Protein AF-A0A6M0AH00-F1 (afdb_monomer)

Secondary structure (DSSP, 8-state):
-----------EEEEEE-SSSSSEEEEEE-TTS-TTGGGEEEEEEEEETTEEEEEEEETTEEEEEEEEE-

Structure (mmCIF, N/CA/C/O backbone):
data_AF-A0A6M0AH00-F1
#
_entry.id   AF-A0A6M0AH00-F1
#
loop_
_atom_site.group_PDB
_atom_site.id
_atom_site.type_symbol
_atom_site.label_atom_id
_atom_site.label_alt_id
_atom_site.label_comp_id
_atom_site.label_asym_id
_atom_site.label_entity_id
_atom_site.label_seq_id
_atom_site.pdbx_PDB_ins_code
_atom_site.Cartn_x
_atom_site.Cartn_y
_atom_site.Cartn_z
_atom_site.occupancy
_atom_site.B_iso_or_equiv
_atom_site.auth_seq_id
_atom_site.auth_comp_id
_atom_site.auth_asym_id
_atom_site.auth_atom_id
_atom_site.pdbx_PDB_model_num
ATOM 1 N N . PHE A 1 1 ? 10.191 -12.141 28.399 1.00 35.91 1 PHE A N 1
ATOM 2 C CA . PHE A 1 1 ? 10.586 -11.487 27.139 1.00 35.91 1 PHE A CA 1
ATOM 3 C C . PHE A 1 1 ? 9.360 -11.402 26.240 1.00 35.91 1 PHE A C 1
ATOM 5 O O . PHE A 1 1 ? 9.038 -12.374 25.574 1.00 35.91 1 PHE A O 1
ATOM 12 N N . SER A 1 2 ? 8.606 -10.301 26.311 1.00 40.19 2 SER A N 1
ATOM 13 C CA . SER A 1 2 ? 7.493 -10.052 25.384 1.00 40.19 2 SER A CA 1
ATOM 14 C C . SER A 1 2 ? 8.072 -9.322 24.174 1.00 40.19 2 SER A C 1
A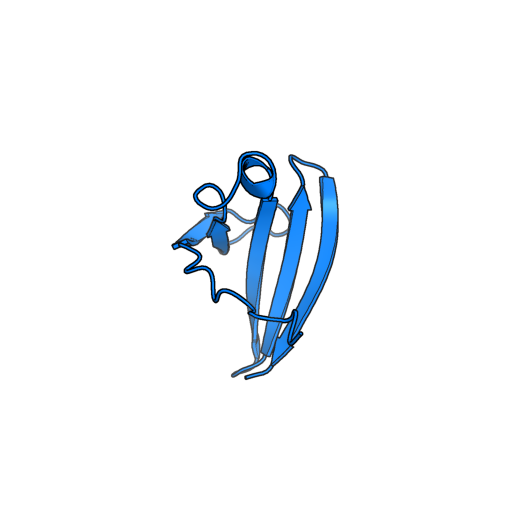TOM 16 O O . SER A 1 2 ? 8.564 -8.207 24.323 1.00 40.19 2 SER A O 1
ATOM 18 N N . LEU A 1 3 ? 8.132 -9.992 23.022 1.00 44.06 3 LEU A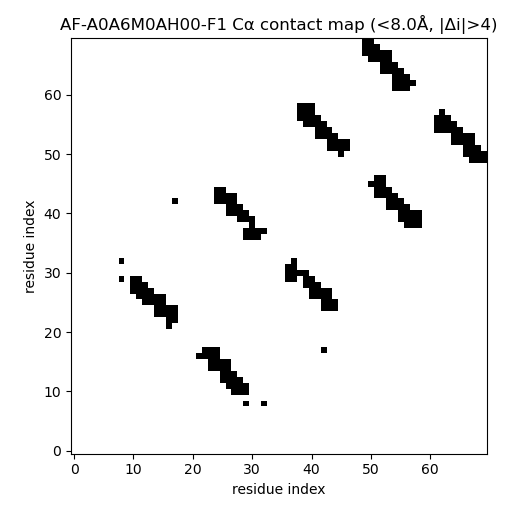 N 1
ATOM 19 C CA . LEU A 1 3 ? 8.828 -9.533 21.809 1.00 44.06 3 LEU A CA 1
ATOM 20 C C . LEU A 1 3 ? 7.881 -8.992 20.725 1.00 44.06 3 LEU A C 1
ATOM 22 O O . LEU A 1 3 ? 8.272 -8.894 19.569 1.00 44.06 3 LEU A O 1
ATOM 26 N N . PHE A 1 4 ? 6.656 -8.601 21.076 1.00 47.97 4 PHE A N 1
ATOM 27 C CA . PHE A 1 4 ? 5.706 -8.039 20.110 1.00 47.97 4 PHE A CA 1
ATOM 28 C C . PHE A 1 4 ? 5.208 -6.665 20.554 1.00 47.97 4 PHE A C 1
ATOM 30 O O . PHE A 1 4 ? 4.025 -6.456 20.803 1.00 47.97 4 PHE A O 1
ATOM 37 N N . SER A 1 5 ? 6.128 -5.704 20.634 1.00 40.88 5 SER A N 1
ATOM 38 C CA . SER A 1 5 ? 5.754 -4.294 20.533 1.00 40.88 5 SER A CA 1
ATOM 39 C C . SER A 1 5 ? 5.507 -3.994 19.058 1.00 40.88 5 SER A C 1
ATOM 41 O O . SER A 1 5 ? 6.442 -3.671 18.328 1.00 40.88 5 SER A O 1
ATOM 43 N N . ILE A 1 6 ? 4.259 -4.125 18.600 1.00 43.84 6 ILE A N 1
ATOM 44 C CA . ILE A 1 6 ? 3.848 -3.540 17.321 1.00 43.84 6 ILE A CA 1
ATOM 45 C C . ILE A 1 6 ? 3.911 -2.028 17.535 1.00 43.84 6 ILE A C 1
ATOM 47 O O . ILE A 1 6 ? 3.000 -1.423 18.098 1.00 43.84 6 ILE A O 1
ATOM 51 N N . GLN A 1 7 ? 5.036 -1.415 17.168 1.00 43.19 7 GLN A N 1
ATOM 52 C CA . GLN A 1 7 ? 5.106 0.032 17.044 1.00 43.19 7 GLN A CA 1
ATOM 53 C C . GLN A 1 7 ? 4.056 0.405 15.994 1.00 43.19 7 GLN A C 1
ATOM 55 O O . GLN A 1 7 ? 4.210 0.068 14.824 1.00 43.19 7 GLN A O 1
ATOM 60 N N . MET A 1 8 ? 2.954 1.031 16.416 1.00 45.28 8 MET A N 1
ATOM 61 C CA . MET A 1 8 ? 1.987 1.611 15.488 1.00 45.28 8 MET A CA 1
ATOM 62 C C . MET A 1 8 ? 2.680 2.778 14.796 1.00 45.28 8 MET A C 1
ATOM 64 O O . MET A 1 8 ? 2.739 3.899 15.306 1.00 45.28 8 MET A O 1
ATOM 68 N N . ILE A 1 9 ? 3.300 2.476 13.662 1.00 52.53 9 ILE A N 1
ATOM 69 C CA . ILE A 1 9 ? 3.954 3.461 12.822 1.00 52.53 9 ILE A CA 1
ATOM 70 C C . ILE A 1 9 ? 2.843 4.328 12.239 1.00 52.53 9 ILE A C 1
ATOM 72 O O . ILE A 1 9 ? 1.968 3.832 11.531 1.00 52.53 9 ILE A O 1
ATOM 76 N N . LYS A 1 10 ? 2.867 5.628 12.552 1.00 51.69 10 LYS A N 1
ATOM 77 C CA . LYS A 1 10 ? 2.025 6.610 11.866 1.00 51.69 10 LYS A CA 1
ATOM 78 C C . LYS A 1 10 ? 2.464 6.665 10.407 1.00 51.69 10 LYS A C 1
ATOM 80 O O . LYS A 1 10 ? 3.411 7.377 10.078 1.00 51.69 10 LYS A O 1
ATOM 85 N N . ALA A 1 11 ? 1.785 5.905 9.558 1.00 58.34 11 ALA A N 1
ATOM 86 C CA . ALA A 1 11 ? 1.857 6.098 8.124 1.00 58.34 11 ALA A CA 1
ATOM 87 C C . ALA A 1 11 ? 1.331 7.497 7.798 1.00 58.34 11 ALA A C 1
ATOM 89 O O . ALA A 1 11 ? 0.332 7.949 8.372 1.00 58.34 11 ALA A O 1
ATOM 90 N N . LYS A 1 12 ? 2.012 8.200 6.893 1.00 59.81 12 LYS A N 1
ATOM 91 C CA . LYS A 1 12 ? 1.402 9.367 6.266 1.00 59.81 12 LYS A CA 1
ATOM 92 C C . LYS A 1 12 ? 0.362 8.831 5.290 1.00 59.81 12 LYS A C 1
ATOM 94 O O . LYS A 1 12 ? 0.704 8.033 4.426 1.00 59.81 12 LYS A O 1
ATOM 99 N N . VAL A 1 13 ? -0.886 9.218 5.512 1.00 66.12 13 VAL A N 1
ATOM 100 C CA . VAL A 1 13 ? -2.043 8.826 4.710 1.00 66.12 13 VAL A CA 1
ATOM 101 C C . VAL A 1 13 ? -2.275 9.965 3.729 1.00 66.12 13 VAL A C 1
ATOM 103 O O . VAL A 1 13 ? -2.885 10.966 4.098 1.00 66.12 13 VAL A O 1
ATOM 106 N N . ASP A 1 14 ? -1.732 9.848 2.522 1.00 66.25 14 ASP A N 1
ATOM 107 C CA . ASP A 1 14 ? -1.932 10.853 1.475 1.00 66.25 14 ASP A CA 1
ATOM 108 C C . ASP A 1 14 ? -2.768 10.261 0.329 1.00 66.25 14 ASP A C 1
ATOM 110 O O . ASP A 1 14 ? -2.573 9.095 -0.035 1.00 66.25 14 ASP A O 1
ATOM 114 N N . PRO A 1 15 ? -3.691 11.038 -0.268 1.00 70.62 15 PRO A N 1
ATOM 115 C CA . PRO A 1 15 ? -4.290 10.663 -1.539 1.00 70.62 15 PRO A CA 1
ATOM 116 C C . PRO A 1 15 ? -3.204 10.701 -2.621 1.00 70.62 15 PRO A C 1
ATOM 118 O O . PRO A 1 15 ? -2.490 11.694 -2.774 1.00 70.62 15 PRO A O 1
ATOM 121 N N . GLY A 1 16 ? -3.059 9.606 -3.360 1.00 74.25 16 GLY A N 1
ATOM 122 C CA . GLY A 1 16 ? -2.109 9.489 -4.458 1.00 74.25 16 GLY A CA 1
ATOM 123 C C . GLY A 1 16 ? -2.691 8.705 -5.624 1.00 74.25 16 GLY A C 1
ATOM 124 O O . GLY A 1 16 ? -3.687 7.999 -5.492 1.00 74.25 16 GLY A O 1
ATOM 125 N N . GLU A 1 17 ? -2.066 8.825 -6.789 1.00 78.44 17 GLU A N 1
ATOM 126 C CA . GLU A 1 17 ? -2.439 8.032 -7.959 1.00 78.44 17 GLU A CA 1
ATOM 127 C C . GLU A 1 17 ? -2.059 6.563 -7.733 1.00 78.44 17 GLU A C 1
ATOM 129 O O . GLU A 1 17 ? -0.903 6.266 -7.414 1.00 78.44 17 GLU A O 1
ATOM 134 N N . SER A 1 18 ? -3.026 5.650 -7.865 1.00 77.44 18 SER A N 1
ATOM 135 C CA . SER A 1 18 ? -2.787 4.212 -7.714 1.00 77.44 18 SER A CA 1
ATOM 136 C C . SER A 1 18 ? -1.962 3.661 -8.870 1.00 77.44 18 SER A C 1
ATOM 138 O O . SER A 1 18 ? -2.192 3.977 -10.034 1.00 77.44 18 SER A O 1
ATOM 140 N N . TRP A 1 19 ? -1.033 2.761 -8.557 1.00 76.56 19 TRP A N 1
ATOM 141 C CA . TRP A 1 19 ? -0.276 2.034 -9.576 1.00 76.56 19 TRP A CA 1
ATOM 142 C C . TRP A 1 19 ? -1.043 0.861 -10.194 1.00 76.56 19 TRP A C 1
ATOM 144 O O . TRP A 1 19 ? -0.664 0.371 -11.255 1.00 76.56 19 TRP A O 1
ATOM 154 N N . PHE A 1 20 ? -2.105 0.381 -9.542 1.00 75.50 20 PHE A N 1
ATOM 155 C CA . PHE A 1 20 ? -2.873 -0.784 -10.002 1.00 75.50 20 PHE A CA 1
ATOM 156 C C . PHE A 1 20 ? -4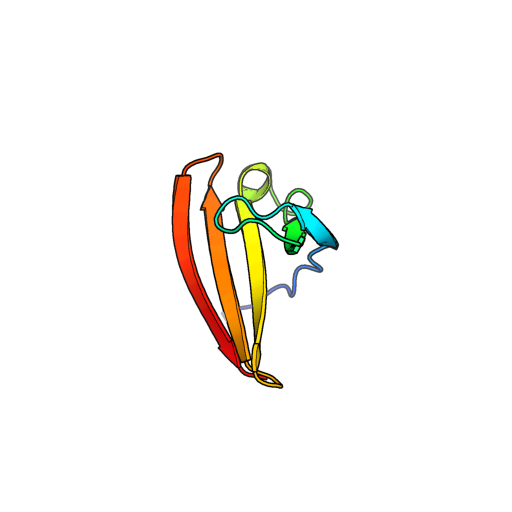.185 -0.423 -10.690 1.00 75.50 20 PHE A C 1
ATOM 158 O O . PHE A 1 20 ? -4.640 -1.154 -11.568 1.00 75.50 20 PHE A O 1
ATOM 165 N N . THR A 1 21 ? -4.807 0.686 -10.298 1.00 69.06 21 THR A N 1
ATOM 166 C CA . THR A 1 21 ? -6.094 1.116 -10.854 1.00 69.06 21 THR A CA 1
ATOM 167 C C . THR A 1 21 ? -5.998 2.555 -11.335 1.00 69.06 21 THR A C 1
ATOM 169 O O . THR A 1 21 ? -5.300 3.355 -10.728 1.00 69.06 21 THR A O 1
ATOM 172 N N . GLN A 1 22 ? -6.720 2.921 -12.397 1.00 66.12 22 GLN A N 1
ATOM 173 C CA . GLN A 1 22 ? -6.915 4.339 -12.707 1.00 66.12 22 GLN A CA 1
ATOM 174 C C . GLN A 1 22 ? -7.813 4.945 -11.622 1.00 66.12 22 GLN A C 1
ATOM 176 O O . GLN A 1 22 ? -9.004 4.641 -11.557 1.00 66.12 22 GLN A O 1
ATOM 181 N N . GLY A 1 23 ? -7.228 5.742 -10.729 1.00 68.44 23 GLY A N 1
ATOM 182 C CA . GLY A 1 23 ? -7.951 6.446 -9.674 1.00 68.44 23 GLY A CA 1
ATOM 183 C C . GLY A 1 23 ? -7.102 6.727 -8.438 1.00 68.44 23 GLY A C 1
ATOM 184 O O . GLY A 1 23 ? -5.993 6.213 -8.286 1.00 68.44 23 GLY A O 1
ATOM 185 N N . GLU A 1 24 ? -7.651 7.539 -7.537 1.00 72.62 24 GLU A N 1
ATOM 186 C CA . GLU A 1 24 ? -7.014 7.838 -6.257 1.00 72.62 24 GLU A CA 1
ATOM 187 C C . GLU A 1 24 ? -6.982 6.584 -5.368 1.00 72.62 24 GLU A C 1
ATOM 189 O O . GLU A 1 24 ? -7.954 5.824 -5.261 1.00 72.62 24 GLU A O 1
ATOM 194 N N . ALA A 1 25 ? -5.836 6.340 -4.746 1.00 75.38 25 ALA A N 1
ATOM 195 C CA . ALA A 1 25 ? -5.670 5.392 -3.661 1.00 75.38 25 ALA A CA 1
ATOM 196 C C . ALA A 1 25 ? -5.037 6.100 -2.474 1.00 75.38 25 ALA A C 1
ATOM 198 O O . ALA A 1 25 ? -4.286 7.069 -2.607 1.00 75.38 25 ALA A O 1
ATOM 199 N N . THR A 1 26 ? -5.345 5.590 -1.294 1.00 79.06 26 THR A N 1
ATOM 200 C CA . THR A 1 26 ? -4.698 6.039 -0.079 1.00 79.06 26 THR A CA 1
ATOM 201 C C . THR A 1 26 ? -3.331 5.383 -0.005 1.00 79.06 26 THR A C 1
ATOM 203 O O . THR A 1 26 ? -3.233 4.160 0.103 1.00 79.06 26 THR A O 1
ATOM 206 N N . ILE A 1 27 ? -2.282 6.195 -0.089 1.00 78.25 27 ILE A N 1
ATOM 207 C CA . ILE A 1 27 ? -0.905 5.724 -0.017 1.00 78.25 27 ILE A CA 1
ATOM 208 C C . ILE A 1 27 ? -0.437 5.821 1.426 1.00 78.25 27 ILE A C 1
ATOM 210 O O . ILE A 1 27 ? -0.548 6.878 2.049 1.00 78.25 27 ILE A O 1
ATOM 214 N N . LEU A 1 28 ? 0.084 4.714 1.945 1.00 75.19 28 LEU A N 1
ATOM 215 C CA . LEU A 1 28 ? 0.741 4.655 3.241 1.00 75.19 28 LEU A CA 1
ATOM 216 C C . LEU A 1 28 ? 2.250 4.725 3.004 1.00 75.19 28 LEU A C 1
ATOM 218 O O . LEU A 1 28 ? 2.863 3.777 2.510 1.00 75.19 28 LEU A O 1
ATOM 222 N N . ASP A 1 29 ? 2.845 5.870 3.333 1.00 68.31 29 ASP A N 1
ATOM 223 C CA . ASP A 1 29 ? 4.291 6.070 3.225 1.00 68.31 29 ASP A CA 1
ATOM 224 C C . ASP A 1 29 ? 4.990 5.740 4.559 1.00 68.31 29 ASP A C 1
ATOM 226 O O . ASP A 1 29 ? 4.809 6.433 5.570 1.00 68.31 29 ASP A O 1
ATOM 230 N N . TYR A 1 30 ? 5.806 4.680 4.541 1.00 64.75 30 TYR A N 1
ATOM 231 C CA . TYR A 1 30 ? 6.622 4.197 5.664 1.00 64.75 30 TYR A CA 1
ATOM 232 C C . TYR A 1 30 ? 8.098 4.629 5.579 1.00 64.75 30 TYR A C 1
ATOM 234 O O . TYR A 1 30 ? 8.939 4.170 6.365 1.00 64.75 30 TYR A O 1
ATOM 242 N N . SER A 1 31 ? 8.440 5.544 4.668 1.00 56.03 31 SER A N 1
ATOM 243 C CA . SER A 1 31 ? 9.816 5.976 4.382 1.00 56.03 31 SER A CA 1
ATOM 244 C C . SER A 1 31 ? 10.587 6.506 5.593 1.00 56.03 31 SER A C 1
ATOM 246 O O . SER A 1 31 ? 11.818 6.453 5.620 1.00 56.03 31 SER A O 1
ATOM 248 N N . LYS A 1 32 ? 9.887 6.975 6.633 1.00 54.72 32 LYS A N 1
ATOM 249 C CA . LYS A 1 32 ? 10.498 7.533 7.849 1.00 54.72 32 LYS A CA 1
ATOM 250 C C . LYS A 1 32 ? 10.977 6.499 8.871 1.00 54.72 32 LYS A C 1
ATOM 252 O O . LYS A 1 32 ? 11.639 6.892 9.827 1.00 54.72 32 LYS A O 1
ATOM 257 N N . THR A 1 33 ? 10.658 5.213 8.710 1.00 51.75 33 THR A N 1
ATOM 258 C CA . THR A 1 33 ? 10.846 4.226 9.794 1.00 51.75 33 THR A CA 1
ATOM 259 C C . THR A 1 33 ? 12.048 3.295 9.683 1.00 51.75 33 THR A C 1
ATOM 261 O O . THR A 1 33 ? 12.440 2.721 10.694 1.00 51.75 33 THR A O 1
ATOM 264 N N . SER A 1 34 ? 12.688 3.159 8.520 1.00 48.16 34 SER A N 1
ATOM 265 C CA . SER A 1 34 ? 13.942 2.402 8.381 1.00 48.16 34 SER A CA 1
ATOM 266 C C . SER A 1 34 ? 14.534 2.591 6.984 1.00 48.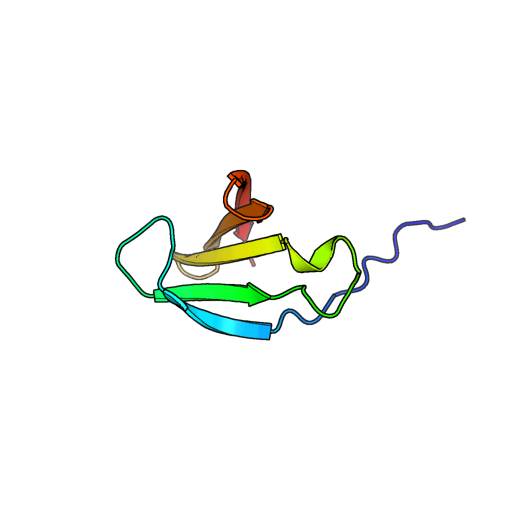16 34 SER A C 1
ATOM 268 O O . SER A 1 34 ? 13.788 2.756 6.022 1.00 48.16 34 SER A O 1
ATOM 270 N N . PHE A 1 35 ? 15.857 2.471 6.842 1.00 51.94 35 PHE A N 1
ATOM 271 C CA . PHE A 1 35 ? 16.546 2.384 5.543 1.00 51.94 35 PHE A CA 1
ATOM 272 C C . PHE A 1 35 ? 15.969 1.265 4.647 1.00 51.94 35 PHE A C 1
ATOM 274 O O . PHE A 1 35 ? 15.991 1.364 3.426 1.00 51.94 35 PHE A O 1
ATOM 281 N N . VAL A 1 36 ? 15.381 0.230 5.260 1.00 53.81 36 VAL A N 1
ATOM 282 C CA . VAL A 1 36 ? 14.677 -0.871 4.580 1.00 53.81 36 VAL A CA 1
ATOM 283 C C . VAL A 1 36 ? 13.248 -0.486 4.155 1.00 53.81 36 VAL A C 1
ATOM 285 O O . VAL A 1 36 ? 12.761 -0.957 3.134 1.00 53.81 36 VAL A O 1
ATOM 288 N N . ALA A 1 37 ? 12.584 0.406 4.898 1.00 56.94 37 ALA A N 1
ATOM 289 C CA . ALA A 1 37 ? 11.196 0.819 4.665 1.00 56.94 37 ALA A CA 1
ATOM 290 C C . ALA A 1 37 ? 11.047 1.944 3.624 1.00 56.94 37 ALA A C 1
ATOM 292 O O . ALA A 1 37 ? 9.938 2.220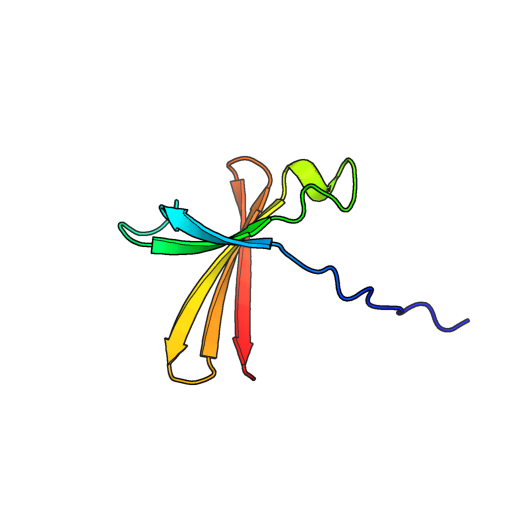 3.184 1.00 56.94 37 ALA A O 1
ATOM 293 N N . GLN A 1 38 ? 12.147 2.566 3.179 1.00 61.34 38 GLN A N 1
ATOM 294 C CA . GLN A 1 38 ? 12.124 3.593 2.124 1.00 61.34 38 GLN A CA 1
ATOM 295 C C . GLN A 1 38 ? 11.538 3.107 0.795 1.00 61.34 38 GLN A C 1
ATOM 297 O O . GLN A 1 38 ? 11.126 3.924 -0.021 1.00 61.34 38 GLN A O 1
ATOM 302 N N . LYS A 1 39 ? 11.521 1.790 0.566 1.00 67.12 39 LYS A N 1
ATOM 303 C CA . LYS A 1 39 ? 11.025 1.186 -0.672 1.00 67.12 39 LYS A CA 1
ATOM 304 C C . LYS A 1 39 ? 9.636 0.573 -0.545 1.00 67.12 39 LYS A C 1
ATOM 306 O O . LYS A 1 39 ? 9.154 0.032 -1.533 1.00 67.12 39 LYS A O 1
ATOM 311 N N . ILE A 1 40 ? 9.021 0.612 0.638 1.00 75.44 40 ILE A N 1
ATOM 312 C CA . ILE A 1 40 ? 7.702 0.020 0.849 1.00 75.44 40 ILE A CA 1
ATOM 313 C C . ILE A 1 40 ? 6.644 1.093 0.615 1.00 75.44 40 ILE A C 1
ATOM 315 O O . ILE A 1 40 ? 6.610 2.106 1.315 1.00 75.44 40 ILE A O 1
ATOM 319 N N . ARG A 1 41 ? 5.799 0.856 -0.386 1.00 82.62 41 ARG A N 1
ATOM 320 C CA . ARG A 1 41 ? 4.628 1.667 -0.710 1.00 82.62 41 ARG A CA 1
ATOM 321 C C . ARG A 1 41 ? 3.409 0.775 -0.589 1.00 82.62 41 ARG A C 1
ATOM 323 O O . ARG A 1 41 ? 3.249 -0.138 -1.399 1.00 82.62 41 ARG A O 1
ATOM 330 N N . ASP A 1 42 ? 2.537 1.084 0.358 1.00 85.00 42 ASP A N 1
ATOM 331 C CA . ASP A 1 42 ? 1.257 0.393 0.446 1.00 85.00 42 ASP A CA 1
ATOM 332 C C . ASP A 1 42 ? 0.164 1.287 -0.127 1.00 85.00 42 ASP A C 1
ATOM 334 O O . ASP A 1 42 ? 0.119 2.491 0.128 1.00 85.00 42 ASP A O 1
ATOM 338 N N . GLU A 1 43 ? -0.722 0.692 -0.914 1.00 87.44 43 GLU A N 1
ATOM 339 C CA . GLU A 1 43 ? -1.930 1.340 -1.410 1.00 87.44 43 GLU A CA 1
ATOM 340 C C . GLU A 1 43 ? -3.128 0.638 -0.789 1.00 87.44 43 GLU A C 1
ATOM 342 O O . GLU A 1 43 ? -3.237 -0.585 -0.895 1.00 87.44 43 GLU A O 1
ATOM 347 N N . ILE A 1 44 ? -4.028 1.395 -0.166 1.00 87.00 44 ILE A N 1
ATOM 348 C CA . ILE A 1 44 ? -5.282 0.874 0.378 1.00 87.00 44 ILE A CA 1
ATOM 349 C C . ILE A 1 44 ? -6.483 1.608 -0.215 1.00 87.00 44 ILE A C 1
ATOM 351 O O . ILE A 1 44 ? -6.410 2.785 -0.582 1.00 87.00 44 ILE A O 1
ATOM 355 N N . ARG A 1 45 ? -7.611 0.904 -0.296 1.00 85.69 45 ARG A N 1
ATOM 356 C CA . ARG A 1 45 ? -8.899 1.455 -0.709 1.00 85.69 45 ARG A CA 1
ATOM 357 C C . ARG A 1 45 ? -10.019 0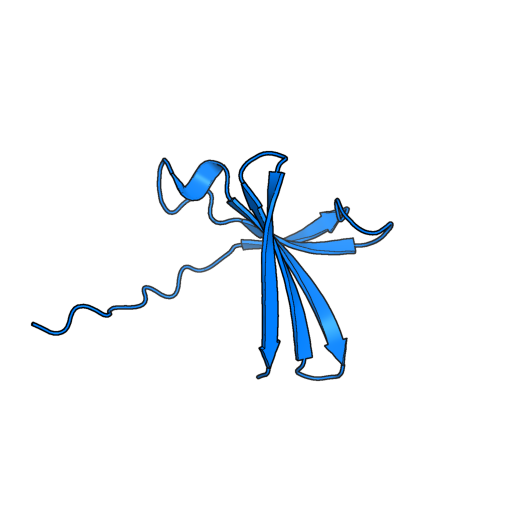.837 0.112 1.00 85.69 45 ARG A C 1
ATOM 359 O O . ARG A 1 45 ? -10.075 -0.381 0.262 1.00 85.69 45 ARG A O 1
ATOM 366 N N . GLU A 1 46 ? -10.928 1.679 0.584 1.00 88.12 46 GLU A N 1
ATOM 367 C CA . GLU A 1 46 ? -12.189 1.224 1.159 1.00 88.12 46 GLU A CA 1
ATOM 368 C C . GLU A 1 46 ? -13.103 0.706 0.043 1.00 88.12 46 GLU A C 1
ATOM 370 O O . GLU A 1 46 ? -13.343 1.396 -0.950 1.00 88.12 46 GLU A O 1
ATOM 375 N N . VAL A 1 47 ? -13.583 -0.527 0.180 1.00 87.94 47 VAL A N 1
ATOM 376 C CA . VAL A 1 47 ? -14.480 -1.169 -0.801 1.00 87.94 47 VAL A CA 1
ATOM 377 C C . VAL A 1 47 ? -15.895 -1.367 -0.263 1.00 87.94 47 VAL A C 1
ATOM 379 O O . VAL A 1 47 ? -16.826 -1.5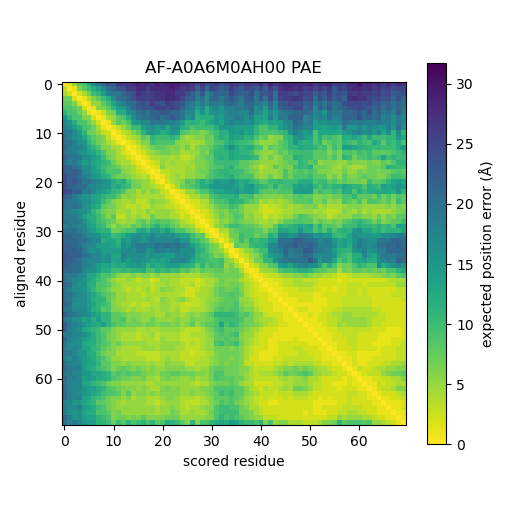99 -1.029 1.00 87.94 47 VAL A O 1
ATOM 382 N N . SER A 1 48 ? -16.053 -1.278 1.054 1.00 88.56 48 SER A N 1
ATOM 383 C CA . SER A 1 48 ? -17.309 -1.330 1.800 1.00 88.56 48 SER A CA 1
ATOM 384 C C . SER A 1 48 ? -17.068 -0.646 3.151 1.00 88.56 48 SER A C 1
ATOM 386 O O . SER A 1 48 ? -15.919 -0.650 3.591 1.00 88.56 48 SER A O 1
ATOM 388 N N . PRO A 1 49 ? -18.093 -0.092 3.828 1.00 90.75 49 PRO A N 1
ATOM 389 C CA . PRO A 1 49 ? -17.918 0.516 5.145 1.00 90.75 49 PRO A CA 1
ATOM 390 C C . PRO A 1 49 ? -17.144 -0.400 6.099 1.00 90.75 49 PRO A C 1
ATOM 392 O O . PRO A 1 49 ? -17.599 -1.506 6.389 1.00 90.75 49 PRO A O 1
ATOM 395 N N . GLY A 1 50 ? -15.964 0.048 6.535 1.00 87.25 50 GLY A N 1
ATOM 396 C CA . GLY A 1 50 ? -15.096 -0.692 7.461 1.00 87.25 50 GLY A CA 1
ATOM 397 C C . GLY A 1 50 ? -14.208 -1.772 6.828 1.00 87.25 50 GLY A C 1
ATOM 398 O O . GLY A 1 50 ? -13.350 -2.311 7.520 1.00 87.25 50 GLY A O 1
ATOM 399 N N . LEU A 1 51 ? -14.339 -2.053 5.525 1.00 86.94 51 LEU A N 1
ATOM 400 C CA . LEU A 1 51 ? -13.528 -3.036 4.799 1.00 86.94 51 LEU A CA 1
ATOM 401 C C . LEU A 1 51 ? -12.618 -2.360 3.773 1.00 86.94 51 LEU A C 1
ATOM 403 O O . LEU A 1 51 ? -13.063 -1.728 2.809 1.00 86.94 51 LEU A O 1
ATOM 407 N N . TYR A 1 52 ? -11.325 -2.605 3.930 1.00 88.31 52 TYR A N 1
ATOM 408 C CA . TYR A 1 52 ? -10.271 -2.053 3.100 1.00 88.31 52 TYR A CA 1
ATOM 409 C C . TYR A 1 52 ? -9.518 -3.175 2.402 1.00 88.31 52 TYR A C 1
ATOM 411 O O . TYR A 1 52 ? -9.124 -4.159 3.028 1.00 88.31 52 TYR A O 1
ATOM 419 N N . LEU A 1 53 ? -9.272 -3.008 1.108 1.00 88.88 53 LEU A N 1
ATOM 420 C CA . LEU A 1 53 ? -8.335 -3.841 0.364 1.00 88.88 53 LEU A CA 1
ATOM 421 C C . LEU A 1 53 ? -7.032 -3.081 0.186 1.00 88.88 53 LEU A C 1
ATOM 423 O O . LEU A 1 53 ? -7.038 -1.896 -0.146 1.00 88.88 53 LEU A O 1
ATOM 427 N N . GLY A 1 54 ? -5.929 -3.779 0.413 1.00 89.19 54 GLY A N 1
ATOM 428 C CA . GLY A 1 54 ? -4.594 -3.224 0.379 1.00 89.19 54 GLY A CA 1
ATOM 429 C C . GLY A 1 54 ? -3.625 -4.057 -0.441 1.00 89.19 54 GLY A C 1
ATOM 430 O O . GLY A 1 54 ? -3.787 -5.264 -0.632 1.00 89.19 54 GLY A O 1
ATOM 431 N N . GLN A 1 55 ? -2.591 -3.395 -0.930 1.00 89.56 55 GLN A N 1
ATOM 432 C CA . GLN A 1 55 ? -1.507 -4.009 -1.677 1.00 89.56 55 GLN A CA 1
ATOM 433 C C . GLN A 1 55 ? -0.199 -3.310 -1.335 1.00 89.56 55 GLN A C 1
ATOM 435 O O . GLN A 1 55 ? -0.147 -2.086 -1.268 1.00 89.56 55 GLN A O 1
ATOM 440 N N . ALA A 1 56 ? 0.846 -4.102 -1.127 1.00 87.31 56 ALA A N 1
ATOM 441 C CA . ALA A 1 56 ? 2.174 -3.617 -0.798 1.00 87.31 56 ALA A CA 1
ATOM 442 C C . ALA A 1 56 ? 3.108 -3.789 -1.991 1.00 87.31 56 ALA A C 1
ATOM 444 O O . ALA A 1 56 ? 3.167 -4.855 -2.624 1.00 87.31 56 ALA A O 1
ATOM 445 N N . TYR A 1 57 ? 3.877 -2.745 -2.256 1.00 85.12 57 TYR A N 1
ATOM 446 C CA . TYR A 1 57 ? 4.929 -2.716 -3.252 1.00 85.12 57 TYR A CA 1
ATOM 447 C C . TYR A 1 57 ? 6.271 -2.564 -2.559 1.00 85.12 57 TYR A C 1
ATOM 449 O O . TYR A 1 57 ? 6.431 -1.722 -1.680 1.00 85.12 57 TYR A O 1
ATOM 457 N N . TRP A 1 58 ? 7.241 -3.365 -2.986 1.00 84.06 58 TRP A N 1
ATOM 458 C CA . TRP A 1 58 ? 8.646 -3.130 -2.706 1.00 84.06 58 TRP A CA 1
ATOM 459 C C . TRP A 1 58 ? 9.294 -2.588 -3.974 1.00 84.06 58 TRP A C 1
ATOM 461 O O . TRP A 1 58 ? 9.448 -3.310 -4.963 1.00 84.06 58 TRP A O 1
ATOM 471 N N . ASP A 1 59 ? 9.695 -1.321 -3.940 1.00 83.00 59 ASP A N 1
ATOM 472 C CA . ASP A 1 59 ? 10.149 -0.585 -5.118 1.00 83.00 59 ASP A CA 1
ATOM 473 C C . ASP A 1 59 ? 9.020 -0.554 -6.169 1.00 83.00 59 ASP A C 1
ATOM 475 O O . ASP A 1 59 ? 7.971 0.018 -5.901 1.00 83.00 59 ASP A O 1
ATOM 479 N N . THR A 1 60 ? 9.166 -1.226 -7.311 1.00 80.75 60 THR A N 1
ATOM 480 C CA . THR A 1 60 ? 8.126 -1.380 -8.350 1.00 80.75 60 THR A CA 1
ATOM 481 C C . THR A 1 60 ? 7.453 -2.756 -8.340 1.00 80.75 60 THR A C 1
ATOM 483 O O . THR A 1 60 ? 6.533 -3.012 -9.117 1.00 80.75 60 THR A O 1
ATOM 486 N N . THR A 1 61 ? 7.902 -3.671 -7.476 1.00 82.94 61 THR A N 1
ATOM 487 C CA . THR A 1 61 ? 7.406 -5.050 -7.440 1.00 82.94 61 THR A CA 1
ATOM 488 C C . THR A 1 61 ? 6.282 -5.183 -6.426 1.00 82.94 61 THR A C 1
ATOM 490 O O . THR A 1 61 ? 6.463 -4.871 -5.252 1.00 82.94 61 THR A O 1
ATOM 493 N N . ARG A 1 62 ? 5.125 -5.699 -6.849 1.00 87.38 62 ARG A N 1
ATOM 494 C CA . ARG A 1 62 ? 4.031 -6.026 -5.927 1.00 87.38 62 ARG A CA 1
ATOM 495 C C . ARG A 1 62 ? 4.391 -7.276 -5.125 1.00 87.38 62 ARG A C 1
ATOM 497 O O . ARG A 1 62 ? 4.592 -8.335 -5.715 1.00 87.38 62 ARG A O 1
ATOM 504 N N . VAL A 1 63 ? 4.458 -7.155 -3.801 1.00 88.56 63 VAL A N 1
ATOM 505 C CA . VAL A 1 63 ? 4.932 -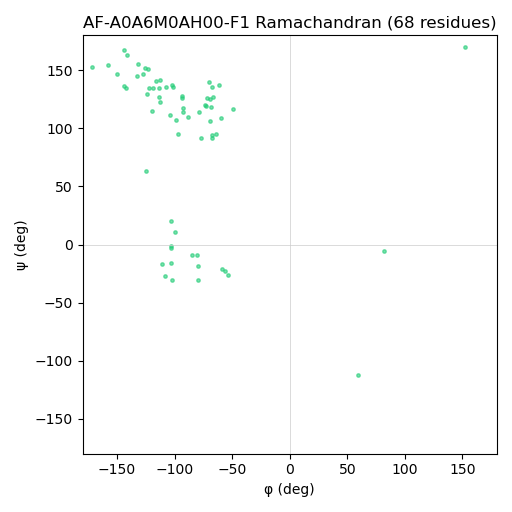8.226 -2.904 1.00 88.56 63 VAL A CA 1
ATOM 506 C C . VAL A 1 63 ? 3.824 -8.873 -2.078 1.00 88.56 63 VAL A C 1
ATOM 508 O O . VAL A 1 63 ? 3.945 -10.042 -1.722 1.00 88.56 63 VAL A O 1
ATOM 511 N N . LEU A 1 64 ? 2.742 -8.149 -1.784 1.00 86.50 64 LEU A N 1
ATOM 512 C CA . LEU A 1 64 ? 1.656 -8.641 -0.936 1.00 86.50 64 LEU A CA 1
ATOM 513 C C . LEU A 1 64 ? 0.323 -8.003 -1.333 1.00 86.50 64 LEU A C 1
ATOM 515 O O . LEU A 1 64 ? 0.279 -6.829 -1.693 1.00 86.50 64 LEU A O 1
ATOM 519 N N . CYS A 1 65 ? -0.759 -8.765 -1.194 1.00 89.88 65 CYS A N 1
ATOM 520 C CA . CYS A 1 65 ? -2.120 -8.242 -1.119 1.00 89.88 65 CYS A CA 1
ATOM 521 C C . CYS A 1 65 ? -2.694 -8.582 0.260 1.00 89.88 65 CYS A C 1
ATOM 523 O O . CYS A 1 65 ? -2.454 -9.677 0.771 1.00 89.88 65 CYS A O 1
ATOM 525 N N . PHE A 1 66 ? -3.445 -7.662 0.853 1.00 87.31 66 PHE A N 1
ATOM 526 C CA . PHE A 1 66 ? -4.036 -7.818 2.178 1.00 87.31 66 PHE A CA 1
ATOM 527 C C . PHE A 1 66 ? -5.424 -7.171 2.249 1.00 87.31 66 PHE A C 1
ATOM 529 O O . PHE A 1 66 ? -5.823 -6.416 1.364 1.00 87.31 66 PHE A O 1
ATOM 536 N N . SER A 1 67 ? -6.165 -7.467 3.311 1.00 89.06 67 SER A N 1
ATOM 537 C CA . SER A 1 67 ? -7.429 -6.808 3.641 1.00 89.06 67 SER A CA 1
ATOM 538 C C . SER A 1 67 ? -7.434 -6.410 5.110 1.00 89.06 67 SER A C 1
ATOM 540 O O . SER A 1 67 ? -6.881 -7.130 5.942 1.00 89.06 67 SER A O 1
ATOM 542 N N . LEU A 1 68 ? -8.059 -5.281 5.425 1.00 85.25 68 LEU A N 1
ATOM 543 C CA . LEU A 1 68 ? -8.269 -4.808 6.790 1.00 85.25 68 LEU A CA 1
ATOM 544 C C . LEU A 1 68 ? -9.767 -4.630 7.021 1.00 85.25 68 LEU A C 1
ATOM 546 O O . LEU A 1 68 ? -10.453 -4.060 6.176 1.00 85.25 68 LEU A O 1
ATOM 550 N N . GLU A 1 69 ? -10.245 -5.102 8.162 1.00 86.38 69 GLU A N 1
ATOM 551 C CA . GLU A 1 69 ? -11.618 -4.925 8.632 1.00 86.38 69 GLU A CA 1
ATOM 552 C C . GLU A 1 69 ? -11.554 -4.270 10.019 1.00 86.38 69 GLU A C 1
ATOM 554 O O . GLU A 1 69 ? -10.759 -4.712 10.857 1.00 86.38 69 GLU A O 1
ATOM 559 N N . PHE A 1 70 ? -12.316 -3.192 10.224 1.00 80.94 70 PHE A N 1
ATOM 560 C CA . PHE A 1 70 ? -12.338 -2.384 11.452 1.00 80.94 70 PHE A CA 1
ATOM 561 C C . PHE A 1 70 ? -13.724 -2.334 12.092 1.00 80.94 70 PHE A C 1
ATOM 563 O O . PHE A 1 70 ? -14.720 -2.248 11.339 1.00 80.94 70 PHE A O 1
#

Mean predicted ali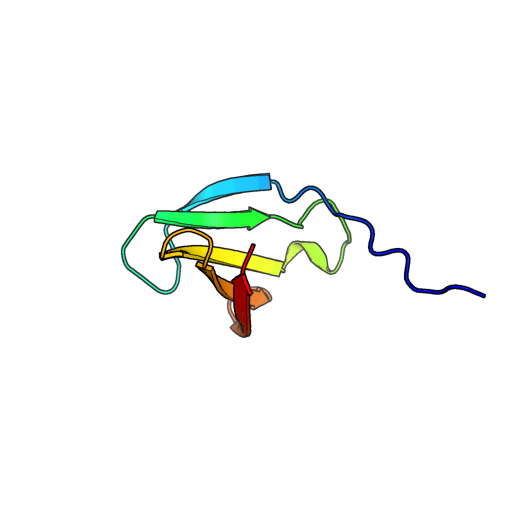gned error: 9.25 Å

Sequence (70 aa):
FSLFSIQMIKAKVDPGESWFTQGEATILDYSKTSFVAQKIRDEIREVSPGLYLGQAYWDTTRVLCFSLEF

Solvent-accessible surface area (backbone atoms only — not comparable to full-atom values): 4267 Å² total; per-residue (Å²): 137,86,89,75,79,78,74,84,72,82,51,50,79,41,86,36,80,39,94,88,46,98,51,82,23,40,31,36,48,40,51,90,77,36,92,79,30,59,40,40,44,33,40,35,43,77,80,48,96,52,33,30,47,33,36,35,21,51,68,91,44,80,74,47,77,51,73,47,79,110

Foldseek 3Di:
DPPDPPPPDPFDFDFDQDPPDGDTWTWGQPCPPDPQSVQWIKTWDDPDVQKIWMWIGRNNRTDDIDMGGD

Radius of gyration: 13.05 Å; Cα contacts (8 Å, |Δi|>4): 121; chains: 1; bounding box: 34×22×40 Å

pLDDT: mean 72.01, std 15.92, range [35.91, 90.75]

Nearest PDB structures (foldseek):
  4nlm-assembly1_A  TM=5.538E-01  e=3.667E+00  Listeria monocytogenes EGD-e
  6kjy-assembly1_A  TM=4.609E-01  e=2.752E+00  Homo sapiens
  6cl5-assembly2_F  TM=5.529E-01  e=6.891E+00  Pseudomonas aeruginosa LESB58
  2d6o-assembly1_X  TM=4.334E-01  e=5.801E+00  Mus musculus